Protein AF-A0A2U3ACM9-F1 (afdb_monomer_lite)

Sequence (88 aa):
MFVIELIVDIVFNLLTMLDFRSPEKKIKSKMKIVGKYAPGIFQKYEEDCVFFEHGEIAEVILNSPLKTDEQVEELISKIEVYLKNRIA

Organism: NCBI:txid1650

Foldseek 3Di:
DPVVVVVVVVVVVVVVPPDDPALLVQLLVLLVLLCVVVVVLNVVCVVPVVVCCDDPNSVLSSPQDDPDPVSSVVNVVVSVVVVVVVVD

Structure (mmCIF, N/CA/C/O backbone):
data_AF-A0A2U3ACM9-F1
#
_entry.id   AF-A0A2U3ACM9-F1
#
loop_
_atom_site.group_PDB
_atom_site.id
_atom_site.type_symbol
_atom_site.label_atom_id
_atom_site.label_alt_id
_atom_site.label_comp_id
_atom_site.label_asym_id
_atom_site.label_entity_id
_atom_site.label_seq_id
_atom_site.pdbx_PDB_ins_code
_atom_site.Cartn_x
_atom_site.Cartn_y
_atom_site.Cartn_z
_atom_site.occupancy
_atom_site.B_iso_or_equiv
_atom_site.auth_seq_id
_atom_site.auth_comp_id
_atom_site.auth_asym_id
_atom_site.auth_atom_id
_atom_site.pdbx_PDB_model_num
ATOM 1 N N . MET A 1 1 ? 17.748 12.194 -25.454 1.00 51.66 1 MET A N 1
ATOM 2 C CA . MET A 1 1 ? 16.959 11.923 -24.235 1.00 51.66 1 MET A CA 1
ATOM 3 C C . MET A 1 1 ? 15.925 10.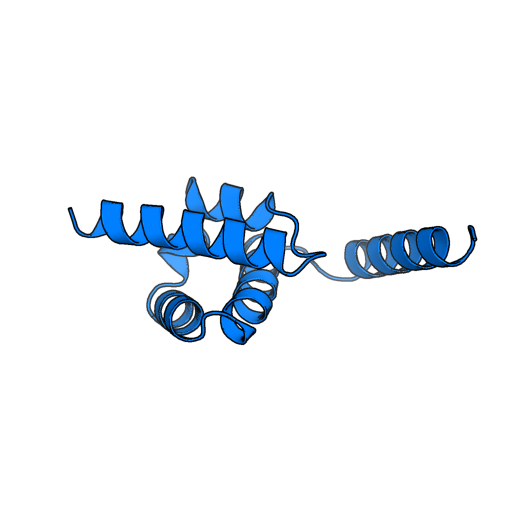848 -24.569 1.00 51.66 1 MET A C 1
ATOM 5 O O . MET A 1 1 ? 14.792 11.181 -24.840 1.00 51.66 1 MET A O 1
ATOM 9 N N . PHE A 1 2 ? 16.355 9.590 -24.706 1.00 52.38 2 PHE A N 1
ATOM 10 C CA . PHE A 1 2 ? 15.497 8.454 -25.123 1.00 52.38 2 PHE A CA 1
ATOM 11 C C . PHE A 1 2 ? 15.911 7.123 -24.459 1.00 52.38 2 PHE A C 1
ATOM 13 O O . PHE A 1 2 ? 15.176 6.148 -24.485 1.00 52.38 2 PHE A O 1
ATOM 20 N N . VAL A 1 3 ? 17.097 7.074 -23.838 1.00 50.53 3 VAL A N 1
ATOM 21 C CA . VAL A 1 3 ? 17.668 5.844 -23.264 1.00 50.53 3 VAL A CA 1
ATOM 22 C C . VAL A 1 3 ? 17.117 5.557 -21.860 1.00 50.53 3 VAL A C 1
ATOM 24 O O . VAL A 1 3 ? 17.013 4.403 -21.468 1.00 50.53 3 VAL A O 1
ATOM 27 N N . ILE A 1 4 ? 16.718 6.592 -21.109 1.00 53.25 4 ILE A N 1
ATOM 28 C CA . ILE A 1 4 ? 16.228 6.442 -19.728 1.00 53.25 4 ILE A CA 1
ATOM 29 C C . ILE A 1 4 ? 14.832 5.803 -19.702 1.00 53.25 4 ILE A C 1
ATOM 31 O O . ILE A 1 4 ? 14.604 4.903 -18.902 1.00 53.25 4 ILE A O 1
ATOM 35 N N . GLU A 1 5 ? 13.928 6.195 -20.604 1.00 47.38 5 GLU A N 1
ATOM 36 C CA . GLU A 1 5 ? 12.579 5.609 -20.679 1.00 47.38 5 GLU A CA 1
ATOM 37 C C . GLU A 1 5 ? 12.627 4.119 -21.040 1.00 47.38 5 GLU A C 1
ATOM 39 O O . GLU A 1 5 ? 11.970 3.307 -20.394 1.00 47.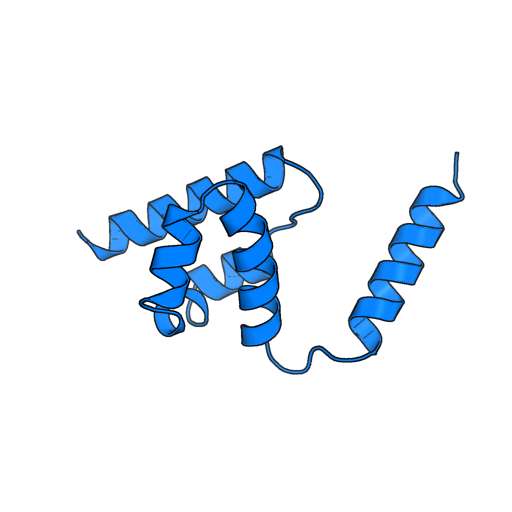38 5 GLU A O 1
ATOM 44 N N . LEU A 1 6 ? 13.506 3.740 -21.974 1.00 48.09 6 LEU A N 1
ATOM 45 C CA . LEU A 1 6 ? 13.679 2.345 -22.379 1.00 48.09 6 LEU A CA 1
ATOM 46 C C . LEU A 1 6 ? 14.236 1.472 -21.241 1.00 48.09 6 LEU A C 1
ATOM 48 O O . LEU A 1 6 ? 13.818 0.330 -21.071 1.00 48.09 6 LEU A O 1
ATOM 52 N N . ILE A 1 7 ? 15.164 2.004 -20.436 1.00 54.00 7 ILE A N 1
ATOM 53 C CA . ILE A 1 7 ? 15.707 1.280 -19.277 1.00 54.00 7 ILE A CA 1
ATOM 54 C C . ILE A 1 7 ? 14.632 1.116 -18.199 1.00 54.00 7 ILE A C 1
ATOM 56 O O . ILE A 1 7 ? 14.544 0.046 -17.602 1.00 54.00 7 ILE A O 1
ATOM 60 N N . VAL A 1 8 ? 13.783 2.123 -17.973 1.00 56.00 8 VAL A N 1
ATOM 61 C CA . VAL A 1 8 ? 12.667 2.014 -17.021 1.00 56.00 8 VAL A CA 1
ATOM 62 C C . VAL A 1 8 ? 11.654 0.970 -17.485 1.00 56.00 8 VAL A C 1
ATOM 64 O O . VAL A 1 8 ? 11.237 0.166 -16.657 1.00 56.00 8 VAL A O 1
ATOM 67 N N . ASP A 1 9 ? 11.314 0.909 -18.774 1.00 49.28 9 ASP A N 1
ATOM 68 C CA . ASP A 1 9 ? 10.391 -0.102 -19.313 1.00 49.28 9 ASP A CA 1
ATOM 69 C C . ASP A 1 9 ? 10.966 -1.519 -19.273 1.00 49.28 9 ASP A C 1
ATOM 71 O O . ASP A 1 9 ? 10.241 -2.478 -18.998 1.00 49.28 9 ASP A O 1
ATOM 75 N N . ILE A 1 10 ? 12.271 -1.673 -19.503 1.00 53.19 10 ILE A N 1
ATOM 76 C CA . ILE A 1 10 ? 12.942 -2.973 -19.411 1.00 53.19 10 ILE A CA 1
ATOM 77 C C . ILE A 1 10 ? 13.065 -3.402 -17.948 1.00 53.19 10 ILE A C 1
ATOM 79 O O . ILE A 1 10 ? 12.793 -4.557 -17.647 1.00 53.19 10 ILE A O 1
ATOM 83 N N . VAL A 1 11 ? 13.391 -2.496 -17.022 1.00 57.97 11 VAL A N 1
ATOM 84 C CA . VAL A 1 11 ? 13.430 -2.797 -15.581 1.00 57.97 11 VAL A CA 1
ATOM 85 C C . VAL A 1 11 ? 12.025 -3.083 -15.043 1.00 57.97 11 VAL A C 1
ATOM 87 O O . VAL A 1 11 ? 11.869 -4.017 -14.262 1.00 57.97 11 VAL A O 1
ATOM 90 N N . PHE A 1 12 ? 10.989 -2.367 -15.498 1.00 54.81 12 PHE A N 1
ATOM 91 C CA . PHE A 1 12 ? 9.593 -2.685 -15.183 1.00 54.81 12 PHE A CA 1
ATOM 92 C C . PHE A 1 12 ? 9.207 -4.060 -15.723 1.00 54.81 12 PHE A C 1
ATOM 94 O O . PHE A 1 12 ? 8.692 -4.866 -14.955 1.00 54.81 12 PHE A O 1
ATOM 101 N N . ASN A 1 13 ? 9.510 -4.366 -16.989 1.00 50.66 13 ASN A N 1
ATOM 102 C CA . ASN A 1 13 ? 9.200 -5.669 -17.576 1.00 50.66 13 ASN A CA 1
ATOM 103 C C . ASN A 1 13 ? 9.952 -6.813 -16.882 1.00 50.66 13 ASN A C 1
ATOM 105 O O . ASN A 1 13 ? 9.349 -7.845 -16.580 1.00 50.66 13 ASN A O 1
ATOM 109 N N . LEU A 1 14 ? 11.229 -6.616 -16.544 1.00 49.66 14 LEU A N 1
ATOM 110 C CA . LEU A 1 14 ? 12.045 -7.610 -15.844 1.00 49.66 14 LEU A CA 1
ATOM 111 C C . LEU A 1 14 ? 11.575 -7.814 -14.391 1.00 49.66 14 LEU A C 1
ATOM 113 O O . LEU A 1 14 ? 11.501 -8.952 -13.934 1.00 49.66 14 LEU A O 1
ATOM 117 N N . LEU A 1 15 ? 11.177 -6.743 -13.688 1.00 51.25 15 LEU A N 1
ATOM 118 C CA . LEU A 1 15 ? 10.552 -6.821 -12.357 1.00 51.25 15 LEU A CA 1
ATOM 119 C C . LEU A 1 15 ? 9.153 -7.456 -12.406 1.00 51.25 15 LEU A C 1
ATOM 121 O O . LEU A 1 15 ? 8.761 -8.142 -11.462 1.00 51.25 15 LEU A O 1
ATOM 125 N N . THR A 1 16 ? 8.397 -7.265 -13.492 1.00 50.53 16 THR A N 1
ATOM 126 C CA . THR A 1 16 ? 7.073 -7.886 -13.660 1.00 50.53 16 THR A CA 1
ATOM 127 C C . THR A 1 16 ? 7.132 -9.350 -14.083 1.00 50.53 16 THR A C 1
ATOM 129 O O . THR A 1 16 ? 6.210 -10.093 -13.751 1.00 50.53 16 THR A O 1
ATOM 132 N N . MET A 1 17 ? 8.188 -9.784 -14.780 1.00 46.56 17 MET A N 1
ATOM 133 C CA . MET A 1 17 ? 8.298 -11.158 -15.282 1.00 46.56 17 MET A CA 1
ATOM 134 C C . MET A 1 17 ? 8.833 -12.159 -14.255 1.00 46.56 17 MET A C 1
ATOM 136 O O . MET A 1 17 ? 8.582 -13.350 -14.421 1.00 46.56 17 MET A O 1
ATOM 140 N N . LEU A 1 18 ? 9.537 -11.719 -13.204 1.00 45.81 18 LEU A N 1
ATOM 141 C CA . LEU A 1 18 ? 10.305 -12.654 -12.376 1.00 45.81 18 LEU A CA 1
ATOM 142 C C . LEU A 1 18 ? 9.655 -13.155 -11.073 1.00 45.81 18 LEU A C 1
ATOM 144 O O . LEU A 1 18 ? 10.072 -14.229 -10.665 1.00 45.81 18 LEU A O 1
ATOM 148 N N . ASP A 1 19 ? 8.645 -12.521 -10.431 1.00 44.28 19 ASP A N 1
ATOM 149 C CA . ASP A 1 19 ? 8.121 -13.122 -9.165 1.00 44.28 19 ASP A CA 1
ATOM 150 C C . ASP A 1 19 ? 6.780 -12.643 -8.520 1.00 44.28 19 ASP A C 1
ATOM 152 O O . ASP A 1 19 ? 6.564 -12.831 -7.319 1.00 44.28 19 ASP A O 1
ATOM 156 N N . PHE A 1 20 ? 5.816 -12.031 -9.225 1.00 48.00 20 PHE A N 1
ATOM 157 C CA . PHE A 1 20 ? 4.601 -11.481 -8.564 1.00 48.00 20 PHE A CA 1
ATOM 158 C C . PHE A 1 20 ? 3.297 -12.236 -8.871 1.00 48.00 20 PHE A C 1
ATOM 160 O O . PHE A 1 20 ? 2.405 -11.727 -9.547 1.00 48.00 20 PHE A O 1
ATOM 167 N N . ARG A 1 21 ? 3.166 -13.451 -8.321 1.00 53.88 21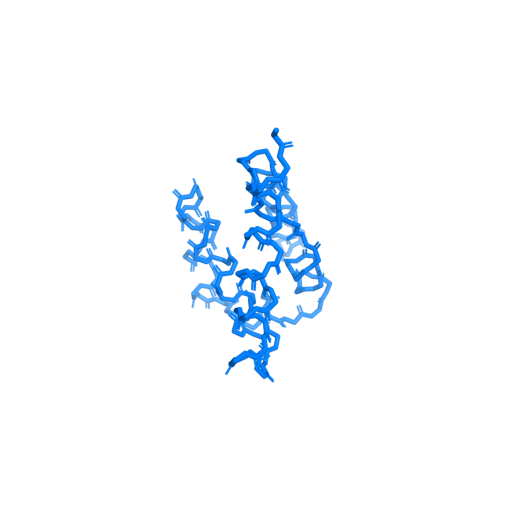 ARG A N 1
ATOM 168 C CA . ARG A 1 21 ? 2.004 -14.353 -8.492 1.00 53.88 21 ARG A CA 1
ATOM 169 C C . ARG A 1 21 ? 0.787 -14.105 -7.572 1.00 53.88 21 ARG A C 1
ATOM 171 O O . ARG A 1 21 ? -0.177 -14.845 -7.699 1.00 53.88 21 ARG A O 1
ATOM 178 N N . SER A 1 22 ? 0.784 -13.100 -6.684 1.00 70.75 22 SER A N 1
ATOM 179 C CA . SER A 1 22 ? -0.414 -12.736 -5.890 1.00 70.75 22 SER A CA 1
ATOM 180 C C . SER A 1 22 ? -0.644 -11.212 -5.865 1.00 70.75 22 SER A C 1
ATOM 182 O O . SER A 1 22 ? 0.323 -10.473 -5.630 1.00 70.75 22 SER A O 1
ATOM 184 N N . PRO A 1 23 ? -1.881 -10.723 -6.105 1.00 78.38 23 PRO A N 1
ATOM 185 C CA . PRO A 1 23 ? -2.247 -9.306 -5.979 1.00 78.38 23 PRO A CA 1
ATOM 186 C C . PRO A 1 23 ? -1.908 -8.723 -4.597 1.00 78.38 23 PRO A C 1
ATOM 188 O O . PRO A 1 23 ? -1.457 -7.582 -4.515 1.00 78.38 23 PRO A O 1
ATOM 191 N N . GLU A 1 24 ? -1.975 -9.530 -3.540 1.00 81.81 24 GLU A N 1
ATOM 192 C CA . GLU A 1 24 ? -1.634 -9.152 -2.161 1.00 81.81 24 GLU A CA 1
ATOM 193 C C . GLU A 1 24 ? -0.179 -8.673 -2.046 1.00 81.81 24 GLU A C 1
ATOM 195 O O . GLU A 1 24 ? 0.111 -7.625 -1.476 1.00 81.81 24 GLU A O 1
ATOM 200 N N . LYS A 1 25 ? 0.771 -9.377 -2.681 1.00 81.75 25 LYS A N 1
ATOM 201 C CA . LYS A 1 25 ? 2.189 -8.973 -2.667 1.00 81.75 25 LYS A CA 1
ATOM 202 C C . LYS A 1 25 ? 2.413 -7.637 -3.378 1.00 81.75 25 LYS A C 1
ATOM 204 O O . LYS A 1 25 ? 3.302 -6.878 -2.982 1.00 81.75 25 LYS A O 1
ATOM 209 N N . LYS A 1 26 ? 1.639 -7.344 -4.430 1.00 83.31 26 LYS A N 1
ATOM 210 C CA . LYS A 1 26 ? 1.700 -6.048 -5.124 1.00 83.31 26 LYS A CA 1
ATOM 211 C C . LYS A 1 26 ? 1.144 -4.943 -4.233 1.00 83.31 26 LYS A C 1
ATOM 213 O O . LYS A 1 26 ? 1.804 -3.917 -4.091 1.00 83.31 26 LYS A O 1
ATOM 218 N N . ILE A 1 27 ? -0.004 -5.177 -3.601 1.00 88.44 27 ILE A N 1
ATOM 219 C CA . ILE A 1 27 ? -0.617 -4.249 -2.642 1.00 88.44 27 ILE A CA 1
ATOM 220 C C . ILE A 1 27 ? 0.359 -3.974 -1.503 1.00 88.44 27 ILE A C 1
ATOM 222 O O . ILE A 1 27 ? 0.716 -2.823 -1.290 1.00 88.44 27 ILE A O 1
ATOM 226 N N . LYS A 1 28 ? 0.930 -5.007 -0.883 1.00 88.06 28 LYS A N 1
ATOM 227 C CA . LYS A 1 28 ? 1.946 -4.869 0.166 1.00 88.06 28 LYS A CA 1
ATOM 228 C C . LYS A 1 28 ? 3.137 -4.008 -0.250 1.00 88.06 28 LYS A C 1
ATOM 230 O O . LYS A 1 28 ? 3.559 -3.129 0.498 1.00 88.06 28 LYS A O 1
ATOM 235 N N . SER A 1 29 ? 3.695 -4.240 -1.439 1.00 87.31 29 SER A N 1
ATOM 236 C CA . SER A 1 29 ? 4.812 -3.434 -1.953 1.00 87.31 29 SER A CA 1
ATOM 237 C C . SER A 1 29 ? 4.419 -1.974 -2.168 1.00 87.31 29 SER A C 1
ATOM 239 O O . SER A 1 29 ? 5.193 -1.079 -1.833 1.00 87.31 29 SER A O 1
ATOM 241 N N . LYS A 1 30 ? 3.209 -1.719 -2.669 1.00 88.62 30 LYS A N 1
ATOM 242 C CA . LYS A 1 30 ? 2.680 -0.361 -2.823 1.00 88.62 30 LYS A CA 1
ATOM 243 C C . LYS A 1 30 ? 2.418 0.312 -1.480 1.00 88.62 30 LYS A C 1
ATOM 245 O O . LYS A 1 30 ? 2.838 1.446 -1.286 1.00 88.62 30 LYS A O 1
ATOM 250 N N . MET A 1 31 ? 1.836 -0.407 -0.526 1.00 90.25 31 MET A N 1
ATOM 251 C CA . MET A 1 31 ? 1.601 0.083 0.830 1.00 90.25 31 MET A CA 1
ATOM 252 C C . MET A 1 31 ? 2.909 0.398 1.555 1.00 90.25 31 MET A C 1
ATOM 254 O O . MET A 1 31 ? 2.970 1.387 2.275 1.00 90.25 31 MET A O 1
ATOM 258 N N . LYS A 1 32 ? 3.993 -0.348 1.304 1.00 88.38 32 LYS A N 1
ATOM 259 C CA . LYS A 1 32 ? 5.333 0.014 1.797 1.00 88.38 32 LYS A CA 1
ATOM 260 C C . LYS A 1 32 ? 5.846 1.336 1.227 1.00 88.38 32 LYS A C 1
ATOM 262 O O . LYS A 1 32 ? 6.540 2.058 1.934 1.00 88.38 32 LYS A O 1
ATOM 267 N N . ILE A 1 33 ? 5.557 1.639 -0.040 1.00 87.94 33 ILE A N 1
ATOM 268 C CA . ILE A 1 33 ? 5.919 2.928 -0.650 1.00 87.94 33 ILE A CA 1
ATOM 269 C C . ILE A 1 33 ? 5.085 4.033 -0.007 1.00 87.94 33 ILE A C 1
ATOM 271 O O . ILE A 1 33 ? 5.659 4.987 0.502 1.00 87.94 33 ILE A O 1
ATOM 275 N N . VAL A 1 34 ? 3.763 3.850 0.063 1.00 89.25 34 VAL A N 1
ATOM 276 C CA . VAL A 1 34 ? 2.837 4.770 0.743 1.00 89.25 34 VAL A CA 1
ATOM 277 C C . VAL A 1 34 ? 3.266 5.023 2.190 1.00 89.25 34 VAL A C 1
ATOM 279 O O . VAL A 1 34 ? 3.301 6.167 2.621 1.00 89.25 34 VAL A O 1
ATOM 282 N N . GLY A 1 35 ? 3.691 3.988 2.916 1.00 87.62 35 GLY A N 1
ATOM 283 C CA . GLY A 1 35 ? 4.159 4.078 4.300 1.00 87.62 35 GLY A CA 1
ATOM 284 C C . GLY A 1 35 ? 5.387 4.958 4.516 1.00 87.62 35 GLY A C 1
ATOM 285 O O . GLY A 1 35 ? 5.590 5.435 5.628 1.00 87.62 35 GLY A O 1
ATOM 286 N N . LYS A 1 36 ? 6.183 5.226 3.472 1.00 87.94 36 LYS A N 1
ATOM 287 C CA . LYS A 1 36 ? 7.285 6.198 3.559 1.00 87.94 36 LYS A CA 1
ATOM 288 C C . LYS A 1 36 ? 6.784 7.641 3.667 1.00 87.94 36 LYS A C 1
ATOM 290 O O . LYS A 1 36 ? 7.476 8.461 4.256 1.00 87.94 36 LYS A O 1
ATOM 295 N N . TYR A 1 37 ? 5.607 7.930 3.112 1.00 88.81 37 TYR A N 1
ATOM 296 C CA . TYR A 1 37 ? 4.989 9.260 3.093 1.00 88.81 37 TYR A CA 1
ATOM 297 C C . TYR A 1 37 ? 3.923 9.390 4.188 1.00 88.81 37 TYR A C 1
ATOM 299 O O . TYR A 1 37 ? 3.857 10.396 4.885 1.00 88.81 37 TYR A O 1
ATOM 307 N N . ALA A 1 38 ? 3.124 8.340 4.383 1.00 88.25 38 ALA A N 1
ATOM 308 C CA . ALA A 1 38 ? 2.057 8.254 5.370 1.00 88.25 38 ALA A CA 1
ATOM 309 C C . ALA A 1 38 ? 2.219 6.984 6.231 1.00 88.25 38 ALA A C 1
ATOM 311 O O . ALA A 1 38 ? 1.521 5.986 6.010 1.00 88.25 38 ALA A O 1
ATOM 312 N N . PRO A 1 39 ? 3.114 6.992 7.239 1.00 88.88 39 PRO A N 1
ATOM 313 C CA . PRO A 1 39 ? 3.371 5.819 8.079 1.00 88.88 39 PRO A CA 1
ATOM 314 C C . PRO A 1 39 ? 2.116 5.321 8.812 1.00 88.88 39 PRO A C 1
ATOM 316 O O . PRO A 1 39 ? 1.933 4.116 8.962 1.00 88.88 39 PRO A O 1
ATOM 319 N N . GLY A 1 40 ? 1.199 6.222 9.182 1.00 88.62 40 GLY A N 1
ATOM 320 C CA . GLY A 1 40 ? -0.067 5.851 9.823 1.00 88.62 40 GLY A CA 1
ATOM 321 C C . GLY A 1 40 ? -1.001 5.022 8.933 1.00 88.62 40 GLY A C 1
ATOM 322 O O . GLY A 1 40 ? -1.757 4.197 9.437 1.00 88.62 40 GLY A O 1
ATOM 323 N N . ILE A 1 41 ? -0.936 5.186 7.608 1.00 89.38 41 ILE A N 1
ATOM 324 C CA . ILE A 1 41 ? -1.711 4.358 6.672 1.00 89.38 41 ILE A CA 1
ATOM 325 C C . ILE A 1 41 ? -1.106 2.959 6.573 1.00 89.38 41 ILE A C 1
ATOM 327 O O . ILE A 1 41 ? -1.839 1.973 6.538 1.00 89.38 41 ILE A O 1
ATOM 331 N N . PHE A 1 42 ? 0.224 2.863 6.558 1.00 91.88 42 PHE A N 1
ATOM 332 C CA . PHE A 1 42 ? 0.893 1.567 6.539 1.00 91.88 42 PHE A CA 1
ATOM 333 C C . PHE A 1 42 ? 0.640 0.777 7.824 1.00 91.88 42 PHE A C 1
ATOM 335 O O . PHE A 1 42 ? 0.363 -0.414 7.746 1.00 91.88 42 PHE A O 1
ATOM 342 N N . GLN A 1 43 ? 0.624 1.444 8.979 1.00 90.94 43 GLN A N 1
ATOM 343 C CA . GLN A 1 43 ? 0.247 0.807 10.239 1.00 90.94 43 GLN A CA 1
ATOM 344 C C . GLN A 1 43 ? -1.173 0.224 10.177 1.00 90.94 43 GLN A C 1
ATOM 346 O O . GLN A 1 43 ? -1.369 -0.941 10.504 1.00 90.94 43 GLN A O 1
ATOM 351 N N . LYS A 1 44 ? -2.153 0.988 9.676 1.00 89.62 44 LYS A N 1
ATOM 352 C CA . LYS A 1 44 ? -3.528 0.488 9.489 1.00 89.62 44 LYS A CA 1
ATOM 353 C C . LYS A 1 44 ? -3.601 -0.695 8.525 1.00 89.62 44 LYS A C 1
ATOM 355 O O . LYS A 1 44 ? -4.426 -1.584 8.707 1.00 89.62 44 LYS A O 1
ATOM 360 N N . TYR A 1 45 ? -2.748 -0.708 7.505 1.00 90.50 45 TYR A N 1
ATOM 361 C CA . TYR A 1 45 ? -2.612 -1.851 6.610 1.00 90.50 45 TYR A CA 1
ATOM 362 C C . TYR A 1 45 ? -2.040 -3.085 7.312 1.00 90.50 45 TYR A C 1
ATOM 364 O O . TYR A 1 45 ? -2.512 -4.186 7.059 1.00 90.50 45 TYR A O 1
ATOM 372 N N . GLU A 1 46 ? -1.053 -2.930 8.194 1.00 89.69 46 GLU A N 1
ATOM 373 C CA . GLU A 1 46 ? -0.527 -4.057 8.975 1.00 89.69 46 GLU A CA 1
ATOM 374 C C . GLU A 1 46 ? -1.538 -4.571 10.008 1.00 89.69 46 GLU A C 1
ATOM 376 O O . GLU A 1 46 ? -1.592 -5.774 10.258 1.00 89.69 46 GLU A O 1
ATOM 381 N N . GLU A 1 47 ? -2.362 -3.683 10.569 1.00 91.00 47 GLU A N 1
ATOM 382 C CA . GLU A 1 47 ? -3.443 -4.031 11.499 1.00 91.00 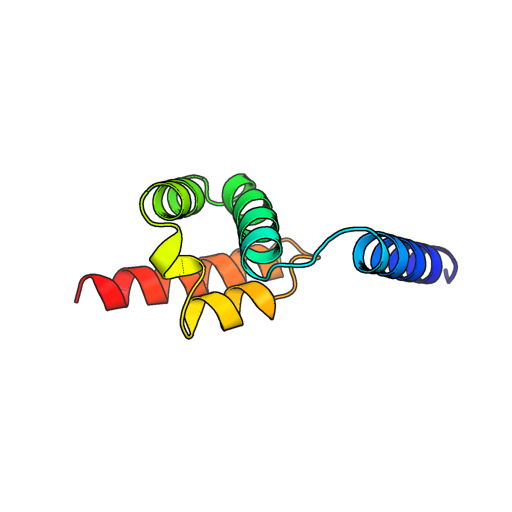47 GLU A CA 1
ATOM 383 C C . GLU A 1 47 ? -4.599 -4.774 10.811 1.00 91.00 47 GLU A C 1
ATOM 385 O O . GLU A 1 47 ? -5.199 -5.664 11.414 1.00 91.00 47 GLU A O 1
ATOM 390 N N . ASP A 1 48 ? -4.908 -4.440 9.555 1.00 88.19 48 ASP A N 1
ATOM 391 C CA . ASP A 1 48 ? -6.013 -5.049 8.813 1.00 88.19 48 ASP A CA 1
ATOM 392 C C . ASP A 1 48 ? -5.703 -5.218 7.325 1.00 88.19 48 ASP A C 1
ATOM 394 O O . ASP A 1 48 ? -6.304 -4.580 6.461 1.00 88.19 48 ASP A O 1
ATOM 398 N N . CYS A 1 49 ? -4.763 -6.105 7.004 1.00 86.94 49 CYS A N 1
ATOM 399 C CA . CYS A 1 49 ? -4.334 -6.309 5.622 1.00 86.94 49 CYS A CA 1
ATOM 400 C C . CYS A 1 49 ? -5.466 -6.829 4.722 1.00 86.94 49 CYS A C 1
ATOM 402 O O . CYS A 1 49 ? -5.507 -6.488 3.541 1.00 86.94 49 CYS A O 1
ATOM 404 N N . VAL A 1 50 ? -6.427 -7.578 5.277 1.00 86.44 50 VAL A N 1
ATOM 405 C CA . VAL A 1 50 ? -7.557 -8.154 4.534 1.00 86.44 50 VAL A CA 1
ATOM 406 C C . VAL A 1 50 ? -8.404 -7.056 3.900 1.00 86.44 50 VAL A C 1
ATOM 408 O O . VAL A 1 50 ? -8.750 -7.180 2.725 1.00 86.44 50 VAL A O 1
ATOM 411 N N . PHE A 1 51 ? -8.680 -5.971 4.633 1.00 86.69 51 PHE A N 1
ATOM 412 C CA . PHE A 1 51 ? -9.437 -4.833 4.112 1.00 86.69 51 PHE A CA 1
ATOM 413 C C . PHE A 1 51 ? -8.774 -4.204 2.884 1.00 86.69 51 PHE A C 1
ATOM 415 O O . PHE A 1 51 ? -9.458 -3.908 1.916 1.00 86.69 51 PHE A O 1
ATOM 422 N N . PHE A 1 52 ? -7.454 -4.016 2.901 1.00 87.81 52 PHE A N 1
ATOM 423 C CA . PHE A 1 52 ? -6.731 -3.373 1.796 1.00 87.81 52 PHE A CA 1
ATOM 424 C C . PHE A 1 52 ? -6.432 -4.326 0.638 1.00 87.81 52 PHE A C 1
ATOM 426 O O . PHE A 1 52 ? -6.204 -3.873 -0.481 1.00 87.81 52 PHE A O 1
ATOM 433 N N . GLU A 1 53 ? -6.379 -5.629 0.909 1.00 86.88 53 GLU A N 1
ATOM 434 C CA . GLU A 1 53 ? -6.065 -6.662 -0.080 1.00 86.88 53 GLU A CA 1
ATOM 435 C C . GLU A 1 53 ? -7.302 -7.183 -0.822 1.00 86.88 53 GLU A C 1
ATOM 437 O O . GLU A 1 53 ? -7.153 -7.876 -1.829 1.00 86.88 53 GLU A O 1
ATOM 442 N N . HIS A 1 54 ? -8.509 -6.793 -0.392 1.00 83.19 54 HIS A N 1
ATOM 443 C CA . HIS A 1 54 ? -9.775 -7.218 -0.990 1.00 83.19 54 HIS A CA 1
ATOM 444 C C . HIS A 1 54 ? -10.719 -6.045 -1.301 1.00 83.19 54 HIS A C 1
ATOM 446 O O . HIS A 1 54 ? -10.654 -4.976 -0.700 1.00 83.19 54 HIS A O 1
ATOM 452 N N . GLY A 1 55 ? -11.639 -6.262 -2.243 1.00 82.00 55 GLY A N 1
ATOM 453 C CA . GLY A 1 55 ? -12.669 -5.285 -2.607 1.00 82.00 55 GLY A CA 1
ATOM 454 C C . GLY A 1 55 ? -12.150 -4.096 -3.422 1.00 82.00 55 GLY A C 1
ATOM 455 O O . GLY A 1 55 ? -11.079 -4.143 -4.025 1.00 82.00 55 GLY A O 1
ATOM 456 N N . GLU A 1 56 ? -12.930 -3.016 -3.449 1.00 85.50 56 GLU A N 1
ATOM 457 C CA . GLU A 1 56 ? -12.674 -1.851 -4.313 1.00 85.50 56 GLU A CA 1
ATOM 458 C C . GLU A 1 56 ? -11.368 -1.124 -3.958 1.00 85.50 56 GLU A C 1
ATOM 460 O O . GLU A 1 56 ? -10.644 -0.659 -4.839 1.00 85.50 56 GLU A O 1
ATOM 465 N N . ILE A 1 57 ? -11.005 -1.074 -2.673 1.00 87.12 57 ILE A N 1
ATOM 466 C CA . ILE A 1 57 ? -9.749 -0.456 -2.233 1.00 87.12 57 ILE A CA 1
ATOM 467 C C . ILE A 1 57 ? -8.524 -1.208 -2.776 1.00 87.12 57 ILE A C 1
ATOM 469 O O . ILE A 1 57 ? -7.542 -0.573 -3.164 1.00 87.12 57 ILE A O 1
ATOM 473 N N . ALA A 1 58 ? -8.594 -2.537 -2.886 1.00 87.50 58 ALA A N 1
ATOM 474 C CA . ALA A 1 58 ? -7.525 -3.348 -3.458 1.00 87.50 58 ALA A CA 1
ATOM 475 C C . ALA A 1 58 ? -7.310 -3.019 -4.938 1.00 87.50 58 ALA A C 1
ATOM 477 O O . ALA A 1 58 ? -6.172 -2.838 -5.377 1.00 87.50 58 ALA A O 1
ATOM 478 N N . GLU A 1 59 ? -8.396 -2.866 -5.699 1.00 86.62 59 GLU A N 1
ATOM 479 C CA . GLU A 1 59 ? -8.332 -2.447 -7.100 1.00 86.62 59 GLU A CA 1
ATOM 480 C C . GLU A 1 59 ? -7.763 -1.034 -7.242 1.00 86.62 59 GLU A C 1
ATOM 482 O O . GLU A 1 59 ? -6.905 -0.799 -8.095 1.00 86.62 59 GLU A O 1
ATOM 487 N N . VAL A 1 60 ? -8.168 -0.103 -6.373 1.00 88.50 60 VAL A N 1
ATOM 488 C CA . VAL A 1 60 ? -7.625 1.263 -6.350 1.00 88.50 60 VAL A CA 1
ATOM 489 C C . VAL A 1 60 ? -6.122 1.241 -6.088 1.00 88.50 60 VAL A C 1
ATOM 491 O O . VAL A 1 60 ? -5.364 1.874 -6.828 1.00 88.50 60 VAL A O 1
ATOM 494 N N . ILE A 1 61 ? -5.655 0.487 -5.092 1.00 88.69 61 ILE A N 1
ATOM 495 C CA . ILE A 1 61 ? -4.223 0.380 -4.786 1.00 88.69 61 ILE A CA 1
ATOM 496 C C . ILE A 1 61 ? -3.474 -0.267 -5.956 1.00 88.69 61 ILE A C 1
ATOM 498 O O . ILE A 1 61 ? -2.430 0.235 -6.386 1.00 88.69 61 ILE A O 1
ATOM 502 N N . LEU A 1 62 ? -3.996 -1.356 -6.523 1.00 86.69 62 LEU A N 1
ATOM 503 C CA . LEU A 1 62 ? -3.363 -2.073 -7.632 1.00 86.69 62 LEU A CA 1
ATOM 504 C C . LEU A 1 62 ? -3.256 -1.226 -8.902 1.00 86.69 62 LEU A C 1
ATOM 506 O O . LEU A 1 62 ? -2.197 -1.235 -9.538 1.00 86.69 62 LEU A O 1
ATOM 510 N N . ASN A 1 63 ? -4.288 -0.451 -9.223 1.00 86.12 63 ASN A N 1
ATOM 511 C CA . ASN A 1 63 ? -4.347 0.354 -10.440 1.00 86.12 63 ASN A CA 1
ATOM 512 C C . ASN A 1 63 ? -3.715 1.747 -10.291 1.00 86.12 63 ASN A C 1
ATOM 514 O O . ASN A 1 63 ? -3.416 2.383 -11.299 1.00 86.12 63 ASN A O 1
ATOM 518 N N . SER A 1 64 ? -3.441 2.214 -9.068 1.00 85.06 64 SER A N 1
ATOM 519 C CA . SER A 1 64 ? -2.838 3.537 -8.867 1.00 85.06 64 SER A CA 1
ATOM 520 C C . SER A 1 64 ? -1.340 3.535 -9.191 1.00 85.06 64 SER A C 1
ATOM 522 O O . SER A 1 64 ? -0.586 2.741 -8.615 1.00 85.06 64 SER A O 1
ATOM 524 N N . PRO A 1 65 ? -0.860 4.393 -10.105 1.00 81.81 65 PRO A N 1
ATOM 525 C CA . PRO A 1 65 ? 0.571 4.553 -10.330 1.00 81.81 65 PRO A CA 1
ATOM 526 C C . PRO A 1 65 ? 1.230 5.157 -9.079 1.00 81.81 65 PRO A C 1
ATOM 528 O O . PRO A 1 65 ? 0.590 5.882 -8.336 1.00 81.81 65 PRO A O 1
ATOM 531 N N . LEU A 1 66 ? 2.498 4.827 -8.819 1.00 83.94 66 LEU A N 1
ATOM 532 C CA . LEU A 1 66 ? 3.284 5.379 -7.699 1.00 83.94 66 LEU A CA 1
ATOM 533 C C . LEU A 1 66 ? 4.662 5.824 -8.193 1.00 83.94 66 LEU A C 1
ATOM 535 O O . LEU A 1 66 ? 5.689 5.492 -7.604 1.00 83.94 66 LEU A O 1
ATOM 539 N N . LYS A 1 67 ? 4.686 6.471 -9.362 1.00 81.00 67 LYS A N 1
ATOM 540 C CA . LYS A 1 67 ? 5.923 6.901 -10.025 1.00 81.00 67 LYS A CA 1
ATOM 541 C C . LYS A 1 67 ? 6.363 8.291 -9.562 1.00 81.00 67 LYS A C 1
ATOM 543 O O . LYS A 1 67 ? 7.550 8.586 -9.639 1.00 81.00 67 LYS A O 1
ATOM 548 N N . THR A 1 68 ? 5.428 9.124 -9.106 1.00 82.94 68 THR A N 1
ATOM 549 C CA . THR A 1 68 ? 5.679 10.493 -8.633 1.00 82.94 68 THR A CA 1
ATOM 550 C C . THR A 1 68 ? 5.080 10.714 -7.248 1.00 82.94 68 THR A C 1
ATOM 552 O O . THR A 1 68 ? 4.129 10.030 -6.869 1.00 82.94 68 THR A O 1
ATOM 555 N N . ASP A 1 69 ? 5.610 11.691 -6.512 1.00 84.06 69 ASP A N 1
ATOM 556 C CA . ASP A 1 69 ? 5.118 12.045 -5.174 1.00 84.06 69 ASP A CA 1
ATOM 557 C C . ASP A 1 69 ? 3.632 12.437 -5.200 1.00 84.06 69 ASP A C 1
ATOM 559 O O . ASP A 1 69 ? 2.855 11.969 -4.375 1.00 84.06 69 ASP A O 1
ATOM 563 N N . GLU A 1 70 ? 3.207 13.183 -6.224 1.00 85.88 70 GLU A N 1
ATOM 564 C CA . GLU A 1 70 ? 1.807 13.584 -6.426 1.00 85.88 70 GLU A CA 1
ATOM 565 C C . GLU A 1 70 ? 0.867 12.374 -6.571 1.00 85.88 70 GLU A C 1
ATOM 567 O O . GLU A 1 70 ? -0.220 12.343 -6.001 1.00 85.88 70 GLU A O 1
ATOM 572 N N . GLN A 1 71 ? 1.310 11.316 -7.260 1.00 85.81 71 GLN A N 1
ATOM 573 C CA . GLN A 1 71 ? 0.533 10.080 -7.385 1.00 85.81 71 GLN A CA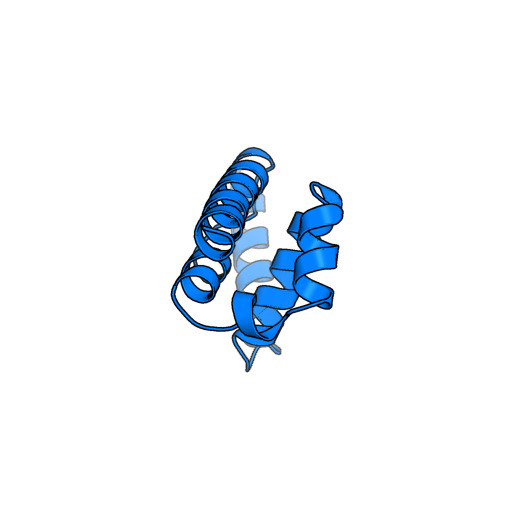 1
ATOM 574 C C . GLN A 1 71 ? 0.452 9.302 -6.065 1.00 85.81 71 GLN A C 1
ATOM 576 O O . GLN A 1 71 ? -0.543 8.625 -5.795 1.00 85.81 71 GLN A O 1
ATOM 581 N N . VAL A 1 72 ? 1.497 9.384 -5.238 1.00 88.31 72 VAL A N 1
ATOM 582 C CA . VAL A 1 72 ? 1.492 8.781 -3.901 1.00 88.31 72 VAL A CA 1
ATOM 583 C C . VAL A 1 72 ? 0.523 9.534 -2.991 1.00 88.31 72 VAL A C 1
ATOM 585 O O . VAL A 1 72 ? -0.282 8.890 -2.320 1.00 88.31 72 VAL A O 1
ATOM 588 N N . GLU A 1 73 ? 0.535 10.868 -3.013 1.00 88.50 73 GLU A N 1
ATOM 589 C CA . GLU A 1 73 ? -0.423 11.705 -2.276 1.00 88.50 73 GLU A CA 1
ATOM 590 C C . GLU A 1 73 ? -1.871 11.483 -2.733 1.00 88.50 73 GLU A C 1
ATOM 592 O O . GLU A 1 73 ? -2.785 11.406 -1.905 1.00 88.50 73 GLU A O 1
ATOM 597 N N . GLU A 1 74 ? -2.095 11.303 -4.036 1.00 90.50 74 GLU A N 1
ATOM 598 C CA . GLU A 1 74 ? -3.415 10.980 -4.577 1.00 90.50 74 GLU A CA 1
ATOM 599 C C . GLU A 1 74 ? -3.911 9.619 -4.061 1.00 90.50 74 GLU A C 1
ATOM 601 O O . GLU A 1 74 ? -5.058 9.498 -3.616 1.00 90.50 74 GLU A O 1
ATOM 606 N N . LEU A 1 75 ? -3.051 8.591 -4.067 1.00 90.44 75 LEU A N 1
ATOM 607 C CA . LEU A 1 75 ? -3.404 7.281 -3.515 1.00 90.44 75 LEU A CA 1
ATOM 608 C C . LEU A 1 75 ? -3.666 7.362 -2.004 1.00 90.44 75 LEU A C 1
ATOM 610 O O . LEU A 1 75 ? -4.641 6.780 -1.530 1.00 90.44 75 LEU A O 1
ATOM 614 N N . ILE A 1 76 ? -2.839 8.096 -1.257 1.00 91.81 76 ILE A N 1
ATOM 615 C CA . ILE A 1 76 ? -3.032 8.352 0.179 1.00 91.81 76 ILE A CA 1
ATOM 616 C C . ILE A 1 76 ? -4.416 8.947 0.425 1.00 91.81 76 ILE A C 1
ATOM 618 O O . ILE A 1 76 ? -5.190 8.393 1.203 1.00 91.81 76 ILE A O 1
ATOM 622 N N . SER A 1 77 ? -4.759 10.008 -0.306 1.00 92.06 77 SER A N 1
ATOM 623 C CA . SER A 1 77 ? -6.046 10.696 -0.180 1.00 92.06 77 SER A CA 1
ATOM 624 C C . SER A 1 77 ? -7.221 9.755 -0.448 1.00 92.06 77 SER A C 1
ATOM 626 O O . SER A 1 77 ? -8.197 9.741 0.303 1.00 92.06 77 SER A O 1
ATOM 628 N N . LYS A 1 78 ? -7.120 8.909 -1.482 1.00 90.75 78 LYS A N 1
ATOM 629 C CA . LYS A 1 78 ? -8.141 7.891 -1.778 1.00 90.75 78 LYS A CA 1
ATOM 630 C C . LYS A 1 78 ? -8.276 6.890 -0.635 1.00 90.75 78 LYS A C 1
ATOM 632 O O . LYS A 1 78 ? -9.389 6.646 -0.177 1.00 90.75 78 LYS A O 1
ATOM 637 N N . ILE A 1 79 ? -7.165 6.339 -0.150 1.00 90.56 79 ILE A N 1
ATOM 638 C CA . ILE A 1 79 ? -7.160 5.380 0.963 1.00 90.56 79 ILE A CA 1
ATOM 639 C C . ILE A 1 79 ? -7.795 5.994 2.218 1.00 90.56 79 ILE A C 1
ATOM 641 O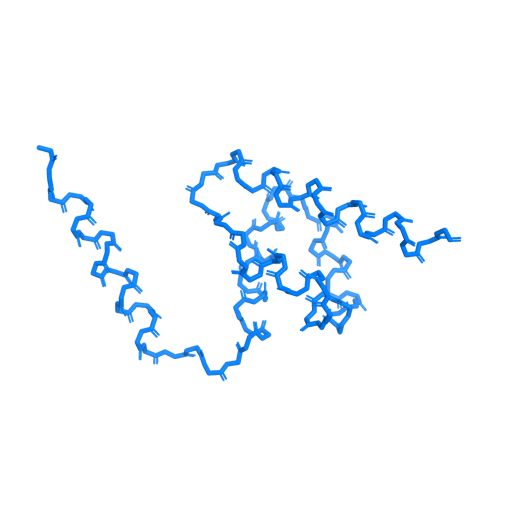 O . ILE A 1 79 ? -8.588 5.334 2.889 1.00 90.56 79 ILE A O 1
ATOM 645 N N . GLU A 1 80 ? -7.507 7.258 2.527 1.00 89.88 80 GLU A N 1
ATOM 646 C CA . GLU A 1 80 ? -8.116 7.944 3.668 1.00 89.88 80 GLU A CA 1
ATOM 647 C C . GLU A 1 80 ? -9.635 8.080 3.547 1.00 89.88 80 GLU A C 1
ATOM 649 O O . GLU A 1 80 ? -10.337 7.932 4.549 1.00 89.88 80 GLU A O 1
ATOM 654 N N . VAL A 1 81 ? -10.158 8.322 2.341 1.00 90.62 81 VAL A N 1
ATOM 655 C CA . VAL A 1 81 ? -11.608 8.345 2.093 1.00 90.62 81 VAL A CA 1
ATOM 656 C C . VAL A 1 81 ? -12.222 6.974 2.380 1.00 90.62 81 VAL A C 1
ATOM 658 O O . VAL A 1 81 ? -13.207 6.897 3.114 1.00 90.62 81 VAL A O 1
ATOM 661 N N . TYR A 1 82 ? -11.612 5.888 1.894 1.00 89.38 82 TYR A N 1
ATOM 662 C CA . TYR A 1 82 ? -12.077 4.527 2.196 1.00 89.38 82 TYR A CA 1
ATOM 663 C C . TYR A 1 82 ? -12.039 4.220 3.697 1.00 89.38 82 TYR A C 1
ATOM 665 O O . TYR A 1 82 ? -12.974 3.632 4.238 1.00 89.38 82 TYR A O 1
ATOM 673 N N . LEU A 1 83 ? -10.988 4.656 4.393 1.00 87.06 83 LEU A N 1
ATOM 674 C CA . LEU A 1 83 ? -10.865 4.473 5.838 1.00 87.06 83 LEU A CA 1
ATOM 675 C C . LEU A 1 83 ? -11.903 5.275 6.630 1.00 87.06 83 LEU A C 1
ATOM 677 O O . LEU A 1 83 ? -12.392 4.782 7.642 1.00 87.06 83 LEU A O 1
ATOM 681 N N . LYS A 1 84 ? -12.254 6.488 6.188 1.00 86.25 84 LYS A N 1
ATOM 682 C CA . LYS A 1 84 ? -13.316 7.295 6.811 1.00 86.25 84 LYS A CA 1
ATOM 683 C C . LYS A 1 84 ? -14.694 6.675 6.590 1.00 86.25 84 LYS A C 1
ATOM 685 O O . LYS A 1 84 ? -15.446 6.546 7.549 1.00 86.25 84 LYS A O 1
ATOM 690 N N . ASN A 1 85 ? -14.986 6.232 5.367 1.00 82.38 85 ASN A N 1
ATOM 691 C CA . ASN A 1 85 ? -16.261 5.593 5.025 1.00 82.38 85 ASN A CA 1
ATOM 692 C C . ASN A 1 85 ? -16.474 4.257 5.745 1.00 82.38 85 ASN A C 1
ATOM 694 O O . ASN A 1 85 ? -17.605 3.830 5.907 1.00 82.38 85 ASN A O 1
ATOM 698 N N . ARG A 1 86 ? -15.399 3.601 6.188 1.00 69.88 86 ARG A N 1
ATOM 699 C CA . ARG A 1 86 ? -15.473 2.376 6.989 1.00 69.88 86 ARG A CA 1
ATOM 700 C C . ARG A 1 86 ? -15.937 2.614 8.435 1.00 69.88 86 ARG A C 1
ATOM 702 O O . ARG A 1 86 ? -16.432 1.687 9.068 1.00 69.88 86 ARG A O 1
ATOM 709 N N . ILE A 1 87 ? -15.695 3.808 8.980 1.00 58.56 87 ILE A N 1
ATOM 710 C CA . ILE A 1 87 ? -15.996 4.161 10.380 1.00 58.56 87 ILE A CA 1
ATOM 711 C C . ILE A 1 87 ? -17.395 4.802 10.508 1.00 58.56 87 ILE A C 1
ATOM 713 O O . ILE A 1 87 ? -17.923 4.879 11.617 1.00 58.56 87 ILE A O 1
ATOM 717 N N . ALA A 1 88 ? -17.976 5.258 9.394 1.00 49.84 88 ALA A N 1
ATOM 718 C CA . ALA A 1 88 ? -19.329 5.812 9.307 1.00 49.84 88 ALA A CA 1
ATOM 719 C C . ALA A 1 88 ? -20.386 4.708 9.158 1.00 49.84 88 ALA A C 1
ATOM 721 O O . ALA A 1 88 ? -21.475 4.877 9.752 1.00 49.84 88 ALA A O 1
#

Secondary structure (DSSP, 8-state):
--HHHHHHHHHHHHHHHHS---HHHHHHHHHHHHHHH-HHHHHHHHH-HHHHHSHHHHHHHHHS--SSHHHHHHHHHHHHHHHHHHH-

Radius of gyration: 14.33 Å; chains: 1; bounding box: 37×28×37 Å

pLDDT: mean 77.49, std 16.15, range [44.28, 92.06]